Protein AF-A0A1S3WSA7-F1 (afdb_monomer)

Secondary structure (DSSP, 8-state):
---EEEEE-STTSTTT---B-TTSBBEE-------TT------EEPPTTS-TTEEEEEEEETTEEEEEEEEEEETTEEEE-TT---SEEEES-SBTTS--TT-EEEEEEEEEE-TT-BTTTTBT--EEEEEPPPSSPPPTT------EEPPHHHHHHHSTTT--TTEEEEE-

pLDDT: mean 70.54, std 16.95, range [32.0, 93.38]

Radius of gyration: 16.27 Å; Cα contacts (8 Å, |Δi|>4): 356; chains: 1; bounding box: 36×41×44 Å

Foldseek 3Di:
DFDKDKQFDDDPGPFAPPLADPQAARFDDPDDDPPVPPDDDRTDGDDQLPQQQKKKFWDDDPPDIDITIWGQQDPFKTKHFQVRPGQWIWGRDRGPVDDDPLIDIWGFPDKAADPPQDPVQRASRMIMTGTDDDPDDHPPSHDHDHWAFDDPVVVCVVPPPPDGSRITITDD

Nearest PDB structures (foldseek):
  4gaw-assembly1_A  TM=7.433E-01  e=1.716E-09  Homo sapiens
  4afu-assembly1_A  TM=7.326E-01  e=1.916E-09  Homo sapiens
  4afz-assembly2_B  TM=7.003E-01  e=3.718E-09  Homo sapiens
  5zfi-assembly1_A  TM=6.863E-01  e=1.225E-06  Mus musculus
  2qxg-assembly1_A  TM=6.651E-01  e=1.097E-06  Homo sapiens

Structure (mmCIF, N/CA/C/O backbone):
data_AF-A0A1S3WSA7-F1
#
_entry.id   AF-A0A1S3WSA7-F1
#
loop_
_atom_site.group_PDB
_atom_site.id
_atom_site.type_symbol
_atom_site.label_atom_id
_atom_site.label_alt_id
_atom_site.label_comp_id
_atom_site.label_asym_id
_atom_site.label_entity_id
_atom_site.label_seq_id
_atom_site.pdbx_PDB_ins_code
_atom_site.Cartn_x
_atom_site.Cartn_y
_atom_site.Cartn_z
_atom_site.occupancy
_atom_site.B_iso_or_equiv
_atom_site.auth_seq_id
_atom_site.auth_comp_id
_atom_site.auth_asym_id
_atom_site.auth_atom_id
_atom_site.pdbx_PDB_model_num
ATOM 1 N N . MET A 1 1 ? -16.923 0.790 -23.544 1.00 41.91 1 MET A N 1
ATOM 2 C CA . MET A 1 1 ? -15.516 0.971 -23.141 1.00 41.91 1 MET A CA 1
ATOM 3 C C . MET A 1 1 ? -15.492 2.167 -22.212 1.00 41.91 1 MET A C 1
ATOM 5 O O . MET A 1 1 ? -15.835 3.252 -22.671 1.00 41.91 1 MET A O 1
ATOM 9 N N . GLY A 1 2 ? -15.271 1.951 -20.912 1.00 43.38 2 GLY A N 1
ATOM 10 C CA . GLY A 1 2 ? -15.120 3.039 -19.950 1.00 43.38 2 GLY A CA 1
ATOM 11 C C . GLY A 1 2 ? -13.769 3.745 -20.110 1.00 43.38 2 GLY A C 1
ATOM 12 O O . GLY A 1 2 ? -12.977 3.384 -20.988 1.00 43.38 2 GLY A O 1
ATOM 13 N N . PRO A 1 3 ? -13.505 4.796 -19.318 1.00 50.75 3 PRO A N 1
ATOM 14 C CA . PRO A 1 3 ? -12.236 5.507 -19.371 1.00 50.75 3 PRO A CA 1
ATOM 15 C C . PRO A 1 3 ? -11.072 4.584 -18.970 1.00 50.75 3 PRO A C 1
ATOM 17 O O . PRO A 1 3 ? -11.147 3.848 -17.984 1.00 50.75 3 PRO A O 1
ATOM 20 N N . LEU A 1 4 ? -9.983 4.639 -19.742 1.00 47.62 4 LEU A N 1
ATOM 21 C CA . LEU A 1 4 ? -8.724 3.974 -19.405 1.00 47.62 4 LEU A CA 1
ATOM 22 C C . LEU A 1 4 ? -7.999 4.766 -18.320 1.00 47.62 4 LEU A C 1
ATOM 24 O O . LEU A 1 4 ? -7.806 5.973 -18.460 1.00 47.62 4 LEU A O 1
ATOM 28 N N . THR A 1 5 ? -7.540 4.077 -17.280 1.00 53.09 5 THR A N 1
ATOM 29 C CA . THR A 1 5 ? -6.777 4.672 -16.181 1.00 53.09 5 THR A CA 1
ATOM 30 C C . THR A 1 5 ? -5.373 4.084 -16.143 1.00 53.09 5 THR A C 1
ATOM 32 O O . THR A 1 5 ? -5.188 2.864 -16.118 1.00 53.09 5 THR A O 1
ATOM 35 N N . LYS A 1 6 ? -4.365 4.960 -16.106 1.00 53.84 6 LYS A N 1
ATOM 36 C CA . LYS A 1 6 ? -2.990 4.569 -15.793 1.00 53.84 6 LYS A CA 1
ATOM 37 C C . LYS A 1 6 ? -2.792 4.537 -14.288 1.00 53.84 6 LYS A C 1
ATOM 39 O O . LYS A 1 6 ? -2.920 5.563 -13.628 1.00 53.84 6 LYS A O 1
ATOM 44 N N . ILE A 1 7 ? -2.386 3.390 -13.770 1.00 61.06 7 ILE A N 1
ATOM 45 C CA . ILE A 1 7 ? -1.802 3.280 -12.439 1.00 61.06 7 ILE A CA 1
ATOM 46 C C . ILE A 1 7 ? -0.291 3.335 -12.637 1.00 61.06 7 ILE A C 1
ATOM 48 O O . ILE A 1 7 ? 0.292 2.444 -13.240 1.00 61.06 7 ILE A O 1
ATOM 52 N N . GLN A 1 8 ? 0.351 4.407 -12.192 1.00 56.81 8 GLN A N 1
ATOM 53 C CA . GLN A 1 8 ? 1.803 4.543 -12.272 1.00 56.81 8 GLN A CA 1
ATOM 54 C C . GLN A 1 8 ? 2.427 4.257 -10.900 1.00 56.81 8 GLN A C 1
ATOM 56 O O . GLN A 1 8 ? 1.830 4.604 -9.880 1.00 56.81 8 GLN A O 1
ATOM 61 N N . SER A 1 9 ? 3.611 3.645 -10.894 1.00 54.53 9 SER A N 1
ATOM 62 C CA . SER A 1 9 ? 4.557 3.643 -9.775 1.00 54.53 9 SER A CA 1
ATOM 63 C C . SER A 1 9 ? 5.725 4.605 -10.056 1.00 54.53 9 SER A C 1
ATOM 65 O O . SER A 1 9 ? 6.096 4.825 -11.213 1.00 54.53 9 SER A O 1
ATOM 67 N N . GLY A 1 10 ? 6.254 5.259 -9.015 1.00 46.31 10 GLY A N 1
ATOM 68 C CA . GLY A 1 10 ? 7.364 6.228 -9.079 1.00 46.31 10 GLY A CA 1
ATOM 69 C C . GLY A 1 10 ? 6.996 7.689 -8.741 1.00 46.31 10 GLY A C 1
ATOM 70 O O . GLY A 1 10 ? 5.811 7.973 -8.545 1.00 46.31 10 GLY A O 1
ATOM 71 N N . PRO A 1 11 ? 7.986 8.612 -8.691 1.00 43.12 11 PRO A N 1
ATOM 72 C CA . PRO A 1 11 ? 7.867 9.981 -8.170 1.00 43.12 11 PRO A CA 1
ATOM 73 C C . PRO A 1 11 ? 6.600 10.726 -8.605 1.00 43.12 11 PRO A C 1
ATOM 75 O O . PRO A 1 11 ? 6.475 11.100 -9.773 1.00 43.12 11 PRO A O 1
ATOM 78 N N . GLY A 1 12 ? 5.665 10.947 -7.675 1.00 41.91 12 GLY A N 1
ATOM 79 C CA . GLY A 1 12 ? 4.419 11.697 -7.910 1.00 41.91 12 GLY A CA 1
ATOM 80 C C . GLY A 1 12 ? 3.297 10.916 -8.613 1.00 41.91 12 GLY A C 1
ATOM 81 O O . GLY A 1 12 ? 2.385 11.519 -9.177 1.00 41.91 12 GLY A O 1
ATOM 82 N N . SER A 1 13 ? 3.360 9.585 -8.606 1.00 49.25 13 SER A N 1
ATOM 83 C CA . SER A 1 13 ? 2.357 8.686 -9.197 1.00 49.25 13 SER A CA 1
ATOM 84 C C . SER A 1 13 ? 1.261 8.261 -8.220 1.00 49.25 13 SER A C 1
ATOM 86 O O . SER A 1 13 ? 1.465 8.332 -7.021 1.00 49.25 13 SER A O 1
ATOM 88 N N . PHE A 1 14 ? 0.119 7.741 -8.690 1.00 53.31 14 PHE A N 1
ATOM 89 C CA . PHE A 1 14 ? -0.980 7.324 -7.799 1.00 53.31 14 PHE A CA 1
ATOM 90 C C . PHE A 1 14 ? -0.542 6.342 -6.690 1.00 53.31 14 PHE A C 1
ATOM 92 O O . PHE A 1 14 ? -1.007 6.453 -5.559 1.00 53.31 14 PHE A O 1
ATOM 99 N N . LEU A 1 15 ? 0.375 5.408 -6.981 1.00 52.44 15 LEU A N 1
ATOM 100 C CA . LEU A 1 15 ? 0.889 4.456 -5.984 1.00 52.44 15 LEU A CA 1
ATOM 101 C C . LEU A 1 15 ? 1.842 5.098 -4.963 1.00 52.44 15 LEU A C 1
ATOM 103 O O . LEU A 1 15 ? 1.959 4.610 -3.842 1.00 52.44 15 LEU A O 1
ATOM 107 N N . GLU A 1 16 ? 2.489 6.207 -5.314 1.00 46.25 16 GLU A N 1
ATOM 108 C CA . GLU A 1 16 ? 3.260 7.019 -4.367 1.00 46.25 16 GLU A CA 1
ATOM 109 C C . GLU A 1 16 ? 2.428 8.095 -3.665 1.00 46.25 16 GLU A C 1
ATOM 111 O O . GLU A 1 16 ? 2.746 8.527 -2.556 1.00 46.25 16 GLU A O 1
ATOM 116 N N . LEU A 1 17 ? 1.362 8.550 -4.315 1.00 48.88 17 LEU A N 1
ATOM 117 C CA . LEU A 1 17 ? 0.470 9.585 -3.842 1.00 48.88 17 LEU A CA 1
ATOM 118 C C . LEU A 1 17 ? -0.404 9.011 -2.722 1.00 48.88 17 LEU A C 1
ATOM 120 O O . LEU A 1 17 ? -1.611 8.846 -2.854 1.00 48.88 17 LEU A O 1
ATOM 124 N N . SER A 1 18 ? 0.177 8.884 -1.530 1.00 50.59 18 SER A N 1
ATOM 125 C CA . SER A 1 18 ? -0.550 9.234 -0.309 1.00 50.59 18 SER A CA 1
ATOM 126 C C . SER A 1 18 ? -0.693 10.755 -0.292 1.00 50.59 18 SER A C 1
ATOM 128 O O . SER A 1 18 ? -0.118 11.449 0.552 1.00 50.59 18 SER A O 1
ATOM 130 N N . ASN A 1 19 ? -1.405 11.291 -1.282 1.00 50.44 19 ASN A N 1
ATOM 131 C CA . ASN A 1 19 ? -1.661 12.708 -1.376 1.00 50.44 19 ASN A CA 1
ATOM 132 C C . ASN A 1 19 ? -2.599 13.006 -0.205 1.00 50.44 19 ASN A C 1
ATOM 134 O O . ASN A 1 19 ? -3.777 12.649 -0.195 1.00 50.44 19 ASN A O 1
ATOM 138 N N . ARG A 1 20 ? -1.990 13.486 0.878 1.00 55.91 20 ARG A N 1
ATOM 139 C CA . ARG A 1 20 ? -2.663 13.789 2.124 1.00 55.91 20 ARG A CA 1
ATOM 140 C C . ARG A 1 20 ? -2.459 15.244 2.431 1.00 55.91 20 ARG A C 1
ATOM 142 O O . ARG A 1 20 ? -1.375 15.790 2.220 1.00 55.91 20 ARG A O 1
ATOM 149 N N . THR A 1 21 ? -3.473 15.863 3.006 1.00 51.88 21 THR A N 1
ATOM 150 C CA . THR A 1 21 ? -3.265 17.180 3.596 1.00 51.88 21 THR A CA 1
ATOM 151 C C . THR A 1 21 ? -2.243 17.073 4.734 1.00 51.88 21 THR A C 1
ATOM 153 O O . THR A 1 21 ? -2.035 16.004 5.322 1.00 51.88 21 THR A O 1
ATOM 156 N N . SER A 1 22 ? -1.656 18.202 5.137 1.00 53.22 22 SER A N 1
ATOM 157 C CA . SER A 1 22 ? -0.849 18.285 6.364 1.00 53.22 22 SER A CA 1
ATOM 158 C C . SER A 1 22 ? -1.607 17.827 7.619 1.00 53.22 22 SER A C 1
ATOM 160 O O . SER A 1 22 ? -0.983 17.663 8.666 1.00 53.22 22 SER A O 1
ATOM 162 N N . GLN A 1 23 ? -2.923 17.600 7.520 1.00 51.69 23 GLN A N 1
ATOM 163 C CA . GLN A 1 23 ? -3.829 17.126 8.562 1.00 51.69 23 GLN A CA 1
ATOM 164 C C . GLN A 1 23 ? -4.193 15.628 8.449 1.00 51.69 23 GLN A C 1
ATOM 166 O O . GLN A 1 23 ? -4.889 15.119 9.327 1.00 51.69 23 GLN A O 1
ATOM 171 N N . GLY A 1 24 ? -3.694 14.904 7.437 1.00 54.50 24 GLY A N 1
ATOM 172 C CA . GLY A 1 24 ? -3.798 13.439 7.345 1.00 54.50 24 GLY A CA 1
ATOM 173 C C . GLY A 1 24 ? -5.016 12.879 6.604 1.00 54.50 24 GLY A C 1
ATOM 174 O O . GLY A 1 24 ? -5.280 11.687 6.729 1.00 54.50 24 GLY A O 1
ATOM 175 N N . TYR A 1 25 ? -5.752 13.709 5.862 1.00 60.50 25 TYR A N 1
ATOM 176 C CA . TYR A 1 25 ? -6.891 13.277 5.040 1.00 60.50 25 TYR A CA 1
ATOM 177 C C . TYR A 1 25 ? -6.454 12.883 3.635 1.00 60.50 25 TYR A C 1
ATOM 179 O O . TYR A 1 25 ? -5.567 13.547 3.104 1.00 60.50 25 TYR A O 1
ATOM 187 N N . TRP A 1 26 ? -7.111 11.897 3.018 1.00 63.56 26 TRP A N 1
ATOM 188 C CA . TRP A 1 26 ? -6.973 11.640 1.579 1.00 63.56 26 TRP A CA 1
ATOM 189 C C . TRP A 1 26 ? -7.399 12.859 0.764 1.00 63.56 26 TRP A C 1
ATOM 191 O O . TRP A 1 26 ? -8.342 13.556 1.144 1.00 63.56 26 TRP A O 1
ATOM 201 N N . VAL A 1 27 ? -6.725 13.112 -0.356 1.00 55.16 27 VAL A N 1
ATOM 202 C CA . VAL A 1 27 ? -7.124 14.159 -1.300 1.00 55.16 27 VAL A CA 1
ATOM 203 C C . VAL A 1 27 ? -7.480 13.554 -2.648 1.00 55.16 27 VAL A C 1
ATOM 205 O O . VAL A 1 27 ? -6.785 12.667 -3.146 1.00 55.16 27 VAL A O 1
ATOM 208 N N . ASP A 1 28 ? -8.538 14.079 -3.252 1.00 56.22 28 ASP A N 1
ATOM 209 C CA . ASP A 1 28 ? -8.884 13.774 -4.629 1.00 56.22 28 ASP A CA 1
ATOM 210 C C . ASP A 1 28 ? -7.921 14.548 -5.532 1.00 56.22 28 ASP A C 1
ATOM 212 O O . ASP A 1 28 ? -7.899 15.789 -5.567 1.00 56.22 28 ASP A O 1
ATOM 216 N N . ALA A 1 29 ? -7.079 13.810 -6.259 1.00 48.94 29 ALA A N 1
ATOM 217 C CA . ALA A 1 29 ? -6.337 14.387 -7.366 1.00 48.94 29 ALA A CA 1
ATOM 218 C C . ALA A 1 29 ? -7.358 14.887 -8.397 1.00 48.94 29 ALA A C 1
ATOM 220 O O . ALA A 1 29 ? -8.282 14.159 -8.761 1.00 48.94 29 ALA A O 1
ATOM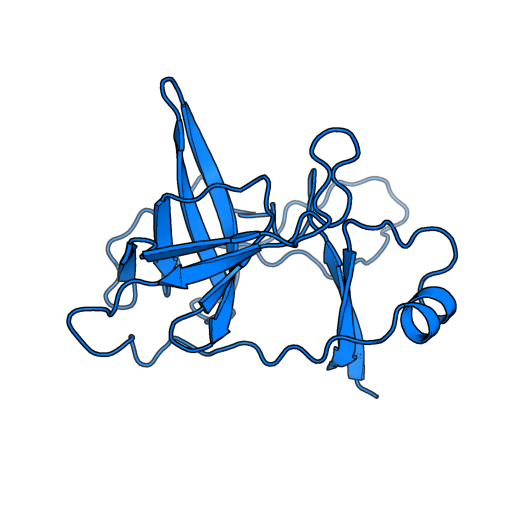 221 N N . HIS A 1 30 ? -7.215 16.123 -8.882 1.00 45.09 30 HIS A N 1
ATOM 222 C CA . HIS A 1 30 ? -7.968 16.510 -10.071 1.00 45.09 30 HIS A CA 1
ATOM 223 C C . HIS A 1 30 ? -7.559 15.556 -11.199 1.00 45.09 30 HIS A C 1
ATOM 225 O O . HIS A 1 30 ? -6.373 15.449 -11.513 1.00 45.09 30 HIS A O 1
ATOM 231 N N . THR A 1 31 ? -8.531 14.852 -11.791 1.00 38.47 31 THR A N 1
ATOM 232 C CA . THR A 1 31 ? -8.366 14.204 -13.100 1.00 38.47 31 THR A CA 1
ATOM 233 C C . THR A 1 31 ? -7.660 15.189 -14.017 1.00 38.47 31 THR A C 1
ATOM 235 O O . THR A 1 31 ? -8.126 16.323 -14.095 1.00 38.47 31 THR A O 1
ATOM 238 N N . GLU A 1 32 ? -6.554 14.779 -14.645 1.00 38.00 32 GLU A N 1
ATOM 239 C CA . GLU A 1 32 ? -5.670 15.589 -15.493 1.00 38.00 32 GLU A CA 1
ATOM 240 C C . GLU A 1 32 ? -6.428 16.550 -16.435 1.00 38.00 32 GLU A C 1
ATOM 242 O O . GLU A 1 32 ? -6.614 16.287 -17.621 1.00 38.00 32 GLU A O 1
ATOM 247 N N . GLN A 1 33 ? -6.840 17.715 -15.940 1.00 32.00 33 GLN A N 1
ATOM 248 C CA . GLN A 1 33 ? -7.147 18.860 -16.774 1.00 32.00 33 GLN A CA 1
ATOM 249 C C . GLN A 1 33 ? -5.879 19.693 -16.799 1.00 32.00 33 GLN A C 1
ATOM 251 O O . GLN A 1 33 ? -5.533 20.366 -15.830 1.00 32.00 33 GLN A O 1
ATOM 256 N N . LYS A 1 34 ? -5.163 19.622 -17.927 1.00 34.03 34 LYS A N 1
ATOM 257 C CA . LYS A 1 34 ? -4.174 20.636 -18.298 1.00 34.03 34 LYS A CA 1
ATOM 258 C C . LYS A 1 34 ? -4.863 22.004 -18.258 1.00 34.03 34 LYS A C 1
ATOM 260 O O . LYS A 1 34 ? -5.492 22.403 -19.235 1.00 34.03 34 LYS A O 1
ATOM 265 N N . LEU A 1 35 ? -4.729 22.732 -17.153 1.00 38.06 35 LEU A N 1
ATOM 266 C CA . LEU A 1 35 ? -4.933 24.172 -17.160 1.00 38.06 35 LEU A CA 1
ATOM 267 C C . LEU A 1 35 ? -3.664 24.803 -17.733 1.00 38.06 35 LEU A C 1
ATOM 269 O O . LEU A 1 35 ? -2.553 24.585 -17.252 1.00 38.06 35 LEU A O 1
ATOM 273 N N . TYR A 1 36 ? -3.843 25.546 -18.819 1.00 35.91 36 TYR A N 1
ATOM 274 C CA . TYR A 1 36 ? -2.805 26.169 -19.644 1.00 35.91 36 TYR A CA 1
ATOM 275 C C . TYR A 1 36 ? -1.982 27.272 -18.936 1.00 35.91 36 TYR A C 1
ATOM 277 O O . TYR A 1 36 ? -1.304 28.043 -19.609 1.00 35.91 36 TYR A O 1
ATOM 285 N N . SER A 1 37 ? -2.011 27.374 -17.604 1.00 34.03 37 SER A N 1
ATOM 286 C CA . SER A 1 37 ? -1.481 28.527 -16.857 1.00 34.03 37 SER A CA 1
ATOM 287 C C . SER A 1 37 ? -0.352 28.226 -15.866 1.00 34.03 37 SER A C 1
ATOM 289 O O . SER A 1 37 ? 0.142 29.156 -15.240 1.00 34.03 37 SER A O 1
ATOM 291 N N . GLY A 1 38 ? 0.115 26.980 -15.728 1.00 35.28 38 GLY A N 1
ATOM 292 C CA . GLY A 1 38 ? 1.259 26.684 -14.848 1.00 35.28 38 GLY A CA 1
ATOM 293 C C . GLY A 1 38 ? 0.982 26.862 -13.348 1.00 35.28 38 GLY A C 1
ATOM 294 O O . GLY A 1 38 ? 1.922 26.955 -12.564 1.00 35.28 38 GLY A O 1
ATOM 295 N N . GLU A 1 39 ? -0.286 26.883 -12.934 1.00 34.28 39 GLU A N 1
ATOM 296 C CA . GLU A 1 39 ? -0.659 26.804 -11.521 1.00 34.28 39 GLU A CA 1
ATOM 297 C C . GLU A 1 39 ? -0.679 25.347 -11.050 1.00 34.28 39 GLU A C 1
ATOM 299 O O . GLU A 1 39 ? -1.409 24.502 -11.573 1.00 34.28 39 GLU A O 1
ATOM 304 N N . THR A 1 40 ? 0.129 25.053 -10.033 1.00 43.16 40 THR A N 1
ATOM 305 C CA . THR A 1 40 ? 0.103 23.778 -9.314 1.00 43.16 40 THR A CA 1
ATOM 306 C C . THR A 1 40 ? -1.172 23.708 -8.475 1.00 43.16 40 THR A C 1
ATOM 308 O O . THR A 1 40 ? -1.287 24.376 -7.448 1.00 43.16 40 THR A O 1
ATOM 311 N N . ILE A 1 41 ? -2.136 22.896 -8.906 1.00 42.69 41 ILE A N 1
ATOM 312 C CA . ILE A 1 41 ? -3.384 22.676 -8.171 1.00 42.69 41 ILE A CA 1
ATOM 313 C C . ILE A 1 41 ? -3.094 21.719 -7.010 1.00 42.69 41 ILE A C 1
ATOM 315 O O . ILE A 1 41 ? -2.855 20.528 -7.209 1.00 42.69 41 ILE A O 1
ATOM 319 N N . TRP A 1 42 ? -3.108 22.239 -5.785 1.00 46.78 42 TRP A N 1
ATOM 320 C CA . TRP A 1 42 ? -3.145 21.416 -4.579 1.00 46.78 42 TRP A CA 1
ATOM 321 C C . TRP A 1 42 ? -4.532 20.763 -4.487 1.00 46.78 42 TRP A C 1
ATOM 323 O O . TRP A 1 42 ? -5.545 21.454 -4.577 1.00 46.78 42 TRP A O 1
ATOM 333 N N . GLY A 1 43 ? -4.583 19.432 -4.376 1.00 54.56 43 GLY A N 1
ATOM 334 C CA . GLY A 1 43 ? -5.836 18.667 -4.316 1.00 54.56 43 GLY A CA 1
ATOM 335 C C . GLY A 1 43 ? -6.755 19.091 -3.162 1.00 54.56 43 GLY A C 1
ATOM 336 O O . GLY A 1 43 ? -6.329 19.762 -2.222 1.00 54.56 43 GLY A O 1
ATOM 337 N N . HIS A 1 44 ? -8.022 18.680 -3.220 1.00 67.50 44 HIS A N 1
ATOM 338 C CA . HIS A 1 44 ? -8.997 18.920 -2.150 1.00 67.50 44 HIS A CA 1
ATOM 339 C C . HIS A 1 44 ? -9.231 17.640 -1.355 1.00 67.50 44 HIS A C 1
ATOM 341 O O . HIS A 1 44 ? -9.072 16.547 -1.892 1.00 67.50 44 HIS A O 1
ATOM 347 N N . GLU A 1 45 ? -9.594 17.769 -0.078 1.00 73.25 45 GLU A N 1
ATOM 348 C CA . GLU A 1 45 ? -9.963 16.617 0.748 1.00 73.25 45 GLU A CA 1
ATOM 349 C C . GLU A 1 45 ? -11.028 15.772 0.038 1.00 73.25 45 GLU A C 1
ATOM 351 O O . GLU A 1 45 ? -12.065 16.288 -0.385 1.00 73.25 45 GLU A O 1
ATOM 356 N N . ALA A 1 46 ? -10.751 14.474 -0.077 1.00 75.25 46 ALA A N 1
ATOM 357 C CA . ALA A 1 46 ? -11.668 13.516 -0.659 1.00 75.25 46 ALA A CA 1
ATOM 358 C C . ALA A 1 46 ? -12.937 13.432 0.186 1.00 75.25 46 ALA A C 1
ATOM 360 O O . ALA A 1 46 ? -12.905 13.536 1.415 1.00 75.25 46 ALA A O 1
ATOM 361 N N . ARG A 1 47 ? -14.085 13.167 -0.439 1.00 78.75 47 ARG A N 1
ATOM 362 C CA . ARG A 1 47 ? -15.301 12.906 0.342 1.00 78.75 47 ARG A CA 1
ATOM 363 C C . ARG A 1 47 ? -15.072 11.699 1.258 1.00 78.75 47 ARG A C 1
ATOM 365 O O . ARG A 1 47 ? -14.561 10.673 0.810 1.00 78.75 47 ARG A O 1
ATOM 372 N N . SER A 1 48 ? -15.512 11.793 2.512 1.00 80.06 48 SER A N 1
ATOM 373 C CA . SER A 1 48 ? -15.339 10.720 3.496 1.00 80.06 48 SER A CA 1
ATOM 374 C C . SER A 1 48 ? -15.764 9.347 2.966 1.00 80.06 48 SER A C 1
ATOM 376 O O . SER A 1 48 ? -16.898 9.168 2.513 1.00 80.06 48 SER A O 1
ATOM 378 N N . HIS A 1 49 ? -14.818 8.403 3.003 1.00 77.94 49 HIS A N 1
ATOM 379 C CA . HIS A 1 49 ? -14.953 7.017 2.535 1.00 77.94 49 HIS A CA 1
ATOM 380 C C . HIS A 1 49 ? -15.390 6.851 1.064 1.00 77.94 49 HIS A C 1
ATOM 382 O O . HIS A 1 49 ? -15.932 5.811 0.699 1.00 77.94 49 HIS A O 1
ATOM 388 N N . SER A 1 50 ? -15.155 7.851 0.208 1.00 80.06 50 SER A N 1
ATOM 389 C CA . SER A 1 50 ? -15.409 7.759 -1.242 1.00 80.06 50 SER A CA 1
ATOM 390 C C . SER A 1 50 ? -14.443 6.829 -1.979 1.00 80.06 50 SER A C 1
ATOM 392 O O . SER A 1 50 ? -14.792 6.309 -3.034 1.00 80.06 50 SER A O 1
ATOM 394 N N . HIS A 1 51 ? -13.270 6.576 -1.394 1.00 79.62 51 HIS A N 1
ATOM 395 C CA . HIS A 1 51 ? -12.215 5.726 -1.942 1.00 79.62 51 HIS A CA 1
ATOM 396 C C . HIS A 1 51 ? -11.943 4.525 -1.017 1.00 79.62 51 HIS A C 1
ATOM 398 O O . HIS A 1 51 ? -10.890 4.439 -0.382 1.00 79.62 51 HIS A O 1
ATOM 404 N N . PRO A 1 52 ? -12.904 3.596 -0.889 1.00 82.69 52 PRO A N 1
ATOM 405 C CA . PRO A 1 52 ? -12.870 2.509 0.096 1.00 82.69 52 PRO A CA 1
ATOM 406 C C . PRO A 1 52 ? -11.777 1.453 -0.145 1.00 82.69 52 PRO A C 1
ATOM 408 O O . PRO A 1 52 ? -11.517 0.634 0.735 1.00 82.69 52 PRO A O 1
ATOM 411 N N . TYR A 1 53 ? -11.152 1.467 -1.323 1.00 84.31 53 TYR A N 1
ATOM 412 C CA . TYR A 1 53 ? -10.051 0.586 -1.718 1.00 84.31 53 TYR A CA 1
ATOM 413 C C . TYR A 1 53 ? -8.665 1.158 -1.396 1.00 84.31 53 TYR A C 1
ATOM 415 O O . TYR A 1 53 ? -7.674 0.457 -1.584 1.00 84.31 53 TYR A O 1
ATOM 423 N N . MET A 1 54 ? -8.556 2.419 -0.962 1.00 84.31 54 MET A N 1
ATOM 424 C CA . MET A 1 54 ? -7.251 3.036 -0.711 1.00 84.31 54 MET A CA 1
ATOM 425 C C . MET A 1 54 ? -6.557 2.391 0.482 1.00 84.31 54 MET A C 1
ATOM 427 O O . MET A 1 54 ? -7.136 2.237 1.560 1.00 84.31 54 MET A O 1
ATOM 431 N N . ALA A 1 55 ? -5.293 2.045 0.271 1.00 87.62 55 ALA A N 1
ATOM 432 C CA . ALA A 1 55 ? -4.416 1.491 1.279 1.00 87.62 55 ALA A CA 1
ATOM 433 C C . ALA A 1 55 ? -3.301 2.483 1.600 1.00 87.62 55 ALA A C 1
ATOM 435 O O . ALA A 1 55 ? -2.657 3.033 0.706 1.00 87.62 55 ALA A O 1
ATOM 436 N N . TYR A 1 56 ? -3.067 2.692 2.890 1.00 87.62 56 TYR A N 1
ATOM 437 C CA . TYR A 1 56 ? -1.919 3.431 3.389 1.00 87.62 56 TYR A CA 1
ATOM 438 C C . TYR A 1 56 ? -0.867 2.436 3.859 1.00 87.62 56 TYR A C 1
ATOM 440 O O . TYR A 1 56 ? -1.153 1.580 4.694 1.00 87.62 56 TYR A O 1
ATOM 448 N N . LEU A 1 57 ? 0.341 2.526 3.317 1.00 88.38 57 LEU A N 1
ATOM 449 C CA . LEU A 1 57 ? 1.442 1.648 3.686 1.00 88.38 57 LEU A CA 1
ATOM 450 C C . LEU A 1 57 ? 2.365 2.404 4.624 1.00 88.38 57 LEU A C 1
ATOM 452 O O . LEU A 1 57 ? 2.916 3.438 4.252 1.00 88.38 57 LEU A O 1
ATOM 456 N N . GLU A 1 58 ? 2.546 1.870 5.824 1.00 87.19 58 GLU A N 1
ATOM 457 C CA . GLU A 1 58 ? 3.558 2.345 6.754 1.00 87.19 58 GLU A CA 1
ATOM 458 C C . GLU A 1 58 ? 4.843 1.543 6.540 1.00 87.19 58 GLU A C 1
ATOM 460 O O . GLU A 1 58 ? 4.860 0.307 6.617 1.00 87.19 58 GLU A O 1
ATOM 465 N N . ILE A 1 59 ? 5.920 2.264 6.234 1.00 84.81 59 ILE A N 1
ATOM 466 C CA . ILE A 1 59 ? 7.241 1.703 5.988 1.00 84.81 59 ILE A CA 1
ATOM 467 C C . ILE A 1 59 ? 8.166 2.220 7.081 1.00 84.81 59 ILE A C 1
ATOM 469 O O . ILE A 1 59 ? 8.275 3.425 7.308 1.00 84.81 59 ILE A O 1
ATOM 473 N N . SER A 1 60 ? 8.821 1.294 7.772 1.00 79.50 60 SER A N 1
ATOM 474 C CA . SER A 1 60 ? 9.870 1.608 8.739 1.00 79.50 60 SER A CA 1
ATOM 475 C C . SER A 1 60 ? 11.182 1.041 8.219 1.00 79.50 60 SER A C 1
ATOM 477 O O . SER A 1 60 ? 11.325 -0.175 8.107 1.00 79.50 60 SER A O 1
ATOM 479 N N . ASP A 1 61 ? 12.112 1.929 7.892 1.00 74.38 61 ASP A N 1
ATOM 480 C CA . ASP A 1 61 ? 13.512 1.604 7.632 1.00 74.38 61 ASP A CA 1
ATOM 481 C C . ASP A 1 61 ? 14.370 2.080 8.816 1.00 74.38 61 ASP A C 1
ATOM 483 O O . ASP A 1 61 ? 13.904 2.881 9.629 1.00 74.38 61 ASP A O 1
ATOM 487 N N . GLN A 1 62 ? 15.603 1.582 8.930 1.00 68.56 62 GLN A N 1
ATOM 488 C CA . GLN A 1 62 ? 16.454 1.677 10.127 1.00 68.56 62 GLN A CA 1
ATOM 489 C C . GLN A 1 62 ? 16.559 3.093 10.725 1.00 68.56 62 GLN A C 1
ATOM 491 O O . GLN A 1 62 ? 16.613 3.211 11.946 1.00 68.56 62 GLN A O 1
ATOM 496 N N . ASP A 1 63 ? 16.489 4.140 9.894 1.00 69.19 63 ASP A N 1
ATOM 497 C CA . ASP A 1 63 ? 16.569 5.545 10.318 1.00 69.19 63 ASP A CA 1
ATOM 498 C C . ASP A 1 63 ? 15.408 6.430 9.820 1.00 69.19 63 ASP A C 1
ATOM 500 O O . ASP A 1 63 ? 15.428 7.650 10.009 1.00 69.19 63 ASP A O 1
ATOM 504 N N . SER A 1 64 ? 14.384 5.868 9.161 1.00 72.62 64 SER A N 1
ATOM 505 C CA . SER A 1 64 ? 13.277 6.682 8.642 1.00 72.62 64 SER A CA 1
ATOM 506 C C . SER A 1 64 ? 11.941 5.952 8.581 1.00 72.62 64 SER A C 1
ATOM 508 O O . SER A 1 64 ? 11.841 4.795 8.175 1.00 72.62 64 SER A O 1
ATOM 510 N N . GLN A 1 65 ? 10.884 6.682 8.932 1.00 75.31 65 GLN A N 1
ATOM 511 C CA . GLN A 1 65 ? 9.520 6.293 8.609 1.00 75.31 65 GLN A CA 1
ATOM 512 C C . GLN A 1 65 ? 9.066 7.050 7.372 1.00 75.31 65 GLN A C 1
ATOM 514 O O . GLN A 1 65 ? 9.079 8.283 7.332 1.00 75.31 65 GLN A O 1
ATOM 519 N N . HIS A 1 66 ? 8.637 6.301 6.370 1.00 78.69 66 HIS A N 1
ATOM 520 C CA . HIS A 1 66 ? 8.012 6.845 5.179 1.00 78.69 66 HIS A CA 1
ATOM 521 C C . HIS A 1 66 ? 6.751 6.051 4.861 1.00 78.69 66 HIS A C 1
ATOM 523 O O . HIS A 1 66 ? 6.396 5.086 5.539 1.00 78.69 66 HIS A O 1
ATOM 529 N N . PHE A 1 67 ? 6.004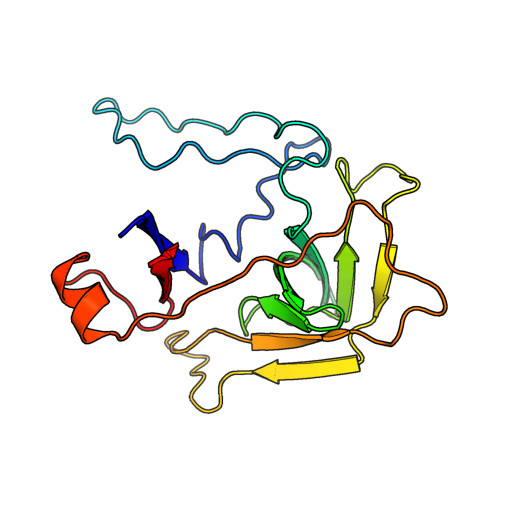 6.529 3.878 1.00 80.69 67 PHE A N 1
ATOM 530 C CA . PHE A 1 67 ? 4.696 5.989 3.577 1.00 80.69 67 PHE A CA 1
ATOM 531 C C . PHE A 1 67 ? 4.470 5.949 2.077 1.00 80.69 67 PHE A C 1
ATOM 533 O O . PHE A 1 67 ? 4.966 6.801 1.344 1.00 80.69 67 PHE A O 1
ATOM 540 N N . CYS A 1 68 ? 3.687 4.967 1.657 1.00 84.56 68 CYS A N 1
ATOM 541 C CA . CYS A 1 68 ? 3.260 4.794 0.277 1.00 84.56 68 CYS A CA 1
ATOM 542 C C . CYS A 1 68 ? 1.745 4.612 0.198 1.00 84.56 68 CYS A C 1
ATOM 544 O O . CYS A 1 68 ? 1.068 4.382 1.206 1.00 84.56 68 CYS A O 1
ATOM 546 N N . GLY A 1 69 ? 1.217 4.703 -1.019 1.00 83.38 69 GLY A N 1
ATOM 547 C CA . GLY A 1 69 ? -0.144 4.310 -1.341 1.00 83.38 69 GLY A CA 1
ATOM 548 C C . GLY A 1 69 ? -0.238 2.858 -1.811 1.00 83.38 69 GLY A C 1
ATOM 549 O O . GLY A 1 69 ? 0.748 2.175 -2.111 1.00 83.38 69 GLY A O 1
ATOM 550 N N . GLY A 1 70 ? -1.471 2.384 -1.904 1.00 84.94 70 GLY A N 1
ATOM 551 C CA . GLY A 1 70 ? -1.808 1.123 -2.539 1.00 84.94 70 GLY A CA 1
ATOM 552 C C . GLY A 1 70 ? -3.310 0.975 -2.727 1.00 84.94 70 GLY A C 1
ATOM 553 O O . GLY A 1 70 ? -4.095 1.833 -2.319 1.00 84.94 70 GLY A O 1
ATOM 554 N N . PHE A 1 71 ? -3.704 -0.144 -3.324 1.00 86.38 71 PHE A N 1
ATOM 555 C CA . PHE A 1 71 ? -5.100 -0.476 -3.590 1.00 86.38 71 PHE A CA 1
ATOM 556 C C . PHE A 1 71 ? -5.449 -1.865 -3.086 1.00 86.38 71 PHE A C 1
ATOM 558 O O . PHE A 1 71 ? -4.769 -2.830 -3.423 1.00 86.38 71 PHE A O 1
ATOM 565 N N . LEU A 1 72 ? -6.555 -1.990 -2.363 1.00 87.44 72 LEU A N 1
ATOM 566 C CA . LEU A 1 72 ? -7.163 -3.274 -2.049 1.00 87.44 72 LEU A CA 1
ATOM 567 C C . LEU A 1 72 ? -7.800 -3.860 -3.318 1.00 87.44 72 LEU A C 1
ATOM 569 O O . LEU A 1 72 ? -8.859 -3.414 -3.756 1.00 87.44 72 LEU A O 1
ATOM 573 N N . VAL A 1 73 ? -7.141 -4.851 -3.915 1.00 86.62 73 VAL A N 1
ATOM 574 C CA . VAL A 1 73 ? -7.583 -5.514 -5.161 1.00 86.62 73 VAL A CA 1
ATOM 575 C C . VAL A 1 73 ? -8.283 -6.846 -4.897 1.00 86.62 73 VAL A C 1
ATOM 577 O O . VAL A 1 73 ? -8.998 -7.361 -5.750 1.00 86.62 73 VAL A O 1
ATOM 580 N N . ARG A 1 74 ? -8.078 -7.406 -3.703 1.00 84.81 74 ARG A N 1
ATOM 581 C CA . ARG A 1 74 ? -8.784 -8.564 -3.147 1.00 84.81 74 ARG A CA 1
ATOM 582 C C . ARG A 1 74 ? -8.818 -8.415 -1.629 1.00 84.81 74 ARG A C 1
ATOM 584 O O . ARG A 1 74 ? -7.966 -7.718 -1.092 1.00 84.81 74 ARG A O 1
ATOM 591 N N . GLU A 1 75 ? -9.755 -9.079 -0.952 1.00 83.44 75 GLU A N 1
ATOM 592 C CA . GLU A 1 75 ? -9.869 -9.130 0.520 1.00 83.44 75 GLU A CA 1
ATOM 593 C C . GLU A 1 75 ? -8.512 -9.152 1.237 1.00 83.44 75 GLU A C 1
ATOM 595 O O . GLU A 1 75 ? -8.266 -8.319 2.101 1.00 83.44 75 GLU A O 1
ATOM 600 N N . ASP A 1 76 ? -7.603 -10.032 0.817 1.00 88.12 76 ASP A N 1
ATOM 601 C CA . ASP A 1 76 ? -6.295 -10.229 1.434 1.00 88.12 76 ASP A CA 1
ATOM 602 C C . ASP A 1 76 ? -5.112 -9.739 0.581 1.00 88.12 76 ASP A C 1
ATOM 604 O O . ASP A 1 76 ? -3.970 -10.068 0.904 1.00 88.12 76 ASP A O 1
ATOM 608 N N . PHE A 1 77 ? -5.340 -8.970 -0.495 1.00 90.38 77 PHE A N 1
ATOM 609 C CA . PHE A 1 77 ? -4.255 -8.451 -1.341 1.00 90.38 77 PHE A CA 1
ATOM 610 C C . PHE A 1 77 ? -4.342 -6.959 -1.616 1.00 90.38 77 PHE A C 1
ATOM 612 O O . PHE A 1 77 ? -5.339 -6.446 -2.130 1.00 90.38 77 PHE A O 1
ATOM 619 N N . VAL A 1 78 ? -3.208 -6.303 -1.385 1.00 90.31 78 VAL A N 1
ATOM 620 C CA . VAL A 1 78 ? -2.974 -4.911 -1.747 1.00 90.31 78 VAL A CA 1
ATOM 621 C C . VAL A 1 78 ? -1.956 -4.821 -2.872 1.00 90.31 78 VAL A C 1
ATOM 623 O O . VAL A 1 78 ? -0.886 -5.421 -2.812 1.00 90.31 78 VAL A O 1
ATOM 626 N N . LEU A 1 79 ? -2.296 -4.055 -3.898 1.00 88.00 79 LEU A N 1
ATOM 627 C CA . LEU A 1 79 ? -1.413 -3.682 -4.989 1.00 88.00 79 LEU A CA 1
ATOM 628 C C . LEU A 1 79 ? -0.653 -2.405 -4.622 1.00 88.00 79 LEU A C 1
ATOM 630 O O . LEU A 1 79 ? -1.266 -1.411 -4.231 1.00 88.00 79 LEU A O 1
ATOM 634 N N . THR A 1 80 ? 0.667 -2.423 -4.765 1.00 87.25 80 THR A N 1
ATOM 635 C CA . THR A 1 80 ? 1.545 -1.270 -4.521 1.00 87.25 80 THR A CA 1
ATOM 636 C C . THR A 1 80 ? 2.765 -1.302 -5.453 1.00 87.25 80 THR A C 1
ATOM 638 O O . THR A 1 80 ? 2.868 -2.170 -6.323 1.00 87.25 80 THR A O 1
ATOM 641 N N . ALA A 1 81 ? 3.684 -0.353 -5.296 1.00 85.81 81 ALA A N 1
ATOM 642 C CA . ALA A 1 81 ? 4.980 -0.361 -5.961 1.00 85.81 81 ALA A CA 1
ATOM 643 C C . ALA A 1 81 ? 5.974 -1.283 -5.230 1.00 85.81 81 ALA A C 1
ATOM 645 O O . ALA A 1 81 ? 5.903 -1.449 -4.017 1.00 85.81 81 ALA A O 1
ATOM 646 N N . THR A 1 82 ? 6.928 -1.877 -5.946 1.00 86.81 82 THR A N 1
ATOM 647 C CA . THR A 1 82 ? 7.944 -2.756 -5.336 1.00 86.81 82 THR A CA 1
ATOM 648 C C . THR A 1 82 ? 8.916 -1.980 -4.453 1.00 86.81 82 THR A C 1
ATOM 650 O O . THR A 1 82 ? 9.324 -2.484 -3.408 1.00 86.81 82 THR A O 1
ATOM 653 N N . HIS A 1 83 ? 9.260 -0.745 -4.823 1.00 83.75 83 HIS A N 1
ATOM 654 C CA . HIS A 1 83 ? 10.094 0.110 -3.973 1.00 83.75 83 HIS A CA 1
ATOM 655 C C . HIS A 1 83 ? 9.400 0.492 -2.650 1.00 83.75 83 HIS A C 1
ATOM 657 O O . HIS A 1 83 ? 10.075 0.828 -1.680 1.00 83.75 83 HIS A O 1
ATOM 663 N N . CYS A 1 84 ? 8.067 0.397 -2.585 1.00 82.75 84 CYS A N 1
ATOM 664 C CA . CYS A 1 84 ? 7.276 0.580 -1.373 1.00 82.75 84 CYS A CA 1
ATOM 665 C C . CYS A 1 84 ? 7.272 -0.709 -0.540 1.00 82.75 84 CYS A C 1
ATOM 667 O O . CYS A 1 84 ? 6.283 -1.445 -0.497 1.00 82.75 84 CYS A O 1
ATOM 669 N N . ASN A 1 85 ? 8.387 -1.002 0.130 1.00 78.19 85 ASN A N 1
ATOM 670 C CA . ASN A 1 85 ? 8.518 -2.190 0.975 1.00 78.19 85 ASN A CA 1
ATOM 671 C C . ASN A 1 85 ? 7.793 -2.020 2.328 1.00 78.19 85 ASN A C 1
ATOM 673 O O . ASN A 1 85 ? 8.415 -1.853 3.375 1.00 78.19 85 ASN A O 1
ATOM 677 N N . GLY A 1 86 ? 6.457 -2.008 2.288 1.00 75.81 86 GLY A N 1
ATOM 678 C CA . GLY A 1 86 ? 5.581 -1.845 3.452 1.00 75.81 86 GLY A CA 1
ATOM 679 C C . GLY A 1 86 ? 5.579 -3.044 4.394 1.00 75.81 86 GLY A C 1
ATOM 680 O O . GLY A 1 86 ? 5.497 -4.190 3.957 1.00 75.81 86 GLY A O 1
ATOM 681 N N . ILE A 1 87 ? 5.593 -2.763 5.699 1.00 83.12 87 ILE A N 1
ATOM 682 C CA . ILE A 1 87 ? 5.458 -3.777 6.761 1.00 83.12 87 ILE A CA 1
ATOM 683 C C . ILE A 1 87 ? 4.024 -3.858 7.296 1.00 83.12 87 ILE A C 1
ATOM 685 O O . ILE A 1 87 ? 3.553 -4.930 7.688 1.00 83.12 87 ILE A O 1
ATOM 689 N N . THR A 1 88 ? 3.312 -2.732 7.253 1.00 90.19 88 THR A N 1
ATOM 690 C CA . THR A 1 88 ? 1.967 -2.581 7.800 1.00 90.19 88 THR A CA 1
ATOM 691 C C . THR A 1 88 ? 1.094 -1.836 6.806 1.00 90.19 88 THR A C 1
ATOM 693 O O . THR A 1 88 ? 1.498 -0.821 6.237 1.00 90.19 88 THR A O 1
ATOM 696 N N . VAL A 1 89 ? -0.124 -2.332 6.618 1.00 91.12 89 VAL A N 1
ATOM 697 C CA . VAL A 1 89 ? -1.137 -1.707 5.775 1.00 91.12 89 VAL A CA 1
ATOM 698 C C . VAL A 1 89 ? -2.274 -1.197 6.648 1.00 91.12 89 VAL A C 1
ATOM 700 O O . VAL A 1 89 ? -2.795 -1.923 7.492 1.00 91.12 89 VAL A O 1
ATOM 703 N N . ILE A 1 90 ? -2.687 0.045 6.416 1.00 89.94 90 ILE A N 1
ATOM 704 C CA . ILE A 1 90 ? -3.859 0.650 7.033 1.00 89.94 90 ILE A CA 1
ATOM 705 C C . ILE A 1 90 ? -4.948 0.810 5.971 1.00 89.94 90 ILE A C 1
ATOM 707 O O . ILE A 1 90 ? -4.732 1.425 4.925 1.00 89.94 90 ILE A O 1
ATOM 711 N N . LEU A 1 91 ? -6.127 0.258 6.251 1.00 90.00 91 LEU A N 1
ATOM 712 C CA . LEU A 1 91 ? -7.304 0.308 5.384 1.00 90.00 91 LEU A CA 1
ATOM 713 C C . LEU A 1 91 ? -8.457 1.037 6.077 1.00 90.00 91 LEU A C 1
ATOM 715 O O . LEU A 1 91 ? -8.573 1.009 7.302 1.00 90.00 91 LEU A O 1
ATOM 719 N N . GLY A 1 92 ? -9.340 1.653 5.288 1.00 86.69 92 GLY A N 1
ATOM 720 C CA . GLY A 1 92 ? -10.634 2.165 5.763 1.00 86.69 92 GLY A CA 1
ATOM 721 C C . GLY A 1 92 ? -10.576 3.468 6.562 1.00 86.69 92 GLY A C 1
ATOM 722 O O . GLY A 1 92 ? -11.607 3.907 7.072 1.00 86.69 92 GLY A O 1
ATOM 723 N N . ALA A 1 93 ? -9.406 4.098 6.655 1.00 84.88 93 ALA A N 1
ATOM 724 C CA . ALA A 1 93 ? -9.247 5.422 7.244 1.00 84.88 93 ALA A CA 1
ATOM 725 C C . ALA A 1 93 ? -9.685 6.514 6.256 1.00 84.88 93 ALA A C 1
ATOM 727 O O . ALA A 1 93 ? -9.292 6.479 5.092 1.00 84.88 93 ALA A O 1
ATOM 728 N N . HIS A 1 94 ? -10.446 7.503 6.719 1.00 82.50 94 HIS A N 1
ATOM 729 C CA . HIS A 1 94 ? -10.631 8.791 6.046 1.00 82.50 94 HIS A CA 1
ATOM 730 C C . HIS A 1 94 ? -9.543 9.788 6.471 1.00 82.50 94 HIS A C 1
ATOM 732 O O . HIS A 1 94 ? -8.923 10.443 5.634 1.00 82.50 94 HIS A O 1
ATOM 738 N N . ASN A 1 95 ? -9.261 9.848 7.775 1.00 82.19 95 ASN A N 1
ATOM 739 C CA . ASN A 1 95 ? -8.131 10.558 8.356 1.00 82.19 95 ASN A CA 1
ATOM 740 C C . ASN A 1 95 ? -7.190 9.581 9.070 1.00 82.19 95 ASN A C 1
ATOM 742 O O . ASN A 1 95 ? -7.532 9.011 10.104 1.00 82.19 95 ASN A O 1
ATOM 746 N N . ILE A 1 96 ? -5.960 9.456 8.571 1.00 80.56 96 ILE A N 1
ATOM 747 C CA . ILE A 1 96 ? -4.984 8.488 9.093 1.00 80.56 96 ILE A CA 1
ATOM 748 C C . ILE A 1 96 ? -4.473 8.816 10.506 1.00 80.56 96 ILE A C 1
ATOM 750 O O . ILE A 1 96 ? -3.903 7.966 11.179 1.00 80.56 96 ILE A O 1
ATOM 754 N N . ARG A 1 97 ? -4.662 10.057 10.972 1.00 82.00 97 ARG A N 1
ATOM 755 C CA . ARG A 1 97 ? -4.256 10.515 12.311 1.00 82.00 97 ARG A CA 1
ATOM 756 C C . ARG A 1 97 ? -5.350 10.343 13.359 1.00 82.00 97 ARG A C 1
ATOM 758 O O . ARG A 1 97 ? -5.107 10.623 14.532 1.00 82.00 97 ARG A O 1
ATOM 765 N N . LYS A 1 98 ? -6.560 9.948 12.957 1.00 82.44 98 LYS A N 1
ATOM 766 C CA . LYS A 1 98 ? -7.690 9.737 13.863 1.00 82.44 98 LYS A CA 1
ATOM 767 C C . LYS A 1 98 ? -7.971 8.247 13.997 1.00 82.44 98 LYS A C 1
ATOM 769 O O . LYS A 1 98 ? -7.982 7.513 13.016 1.00 82.44 98 LYS A O 1
ATOM 774 N N . GLN A 1 99 ? -8.266 7.817 15.221 1.00 84.44 99 GLN A N 1
ATOM 775 C CA . GLN A 1 99 ? -8.773 6.471 15.459 1.00 84.44 99 GLN A CA 1
ATOM 776 C C . GLN A 1 99 ? -10.224 6.393 14.968 1.00 84.44 99 GLN A C 1
ATOM 778 O O . GLN A 1 99 ? -11.159 6.778 15.672 1.00 84.44 99 GLN A O 1
ATOM 783 N N . GLU A 1 100 ? -10.414 5.920 13.742 1.00 86.69 100 GLU A N 1
ATOM 784 C CA . GLU A 1 100 ? -11.735 5.707 13.156 1.00 86.69 100 GLU A CA 1
ATOM 785 C C . GLU A 1 100 ? -12.199 4.266 13.366 1.00 86.69 100 GLU A C 1
ATOM 787 O O . GLU A 1 100 ? -11.401 3.333 13.391 1.00 86.69 100 GLU A O 1
ATOM 792 N N . ARG A 1 101 ? -13.515 4.057 13.481 1.00 86.75 101 ARG A N 1
ATOM 793 C CA . ARG A 1 101 ? -14.082 2.704 13.641 1.00 86.75 101 ARG A CA 1
ATOM 794 C C . ARG A 1 101 ? -13.833 1.803 12.428 1.00 86.75 101 ARG A C 1
ATOM 796 O O . ARG A 1 101 ? -13.857 0.588 12.561 1.00 86.75 101 ARG A O 1
ATOM 803 N N . THR A 1 102 ? -13.654 2.402 11.257 1.00 86.50 102 THR A N 1
ATOM 804 C CA . THR A 1 102 ? -13.403 1.723 9.981 1.00 86.50 102 THR A CA 1
ATOM 805 C C . THR A 1 102 ? -11.920 1.467 9.727 1.00 86.50 102 THR A C 1
ATOM 807 O O . THR A 1 102 ? -11.598 0.681 8.836 1.00 86.50 102 THR A O 1
ATOM 810 N N . LEU A 1 103 ? -11.034 2.117 10.494 1.00 89.12 103 LEU A N 1
ATOM 811 C CA . LEU A 1 103 ? -9.590 1.989 10.361 1.00 89.12 103 LEU A CA 1
ATOM 812 C C . LEU A 1 103 ? -9.155 0.609 10.842 1.00 89.12 103 LEU A C 1
ATOM 814 O O . LEU A 1 103 ? -9.435 0.207 11.972 1.00 89.12 103 LEU A O 1
ATOM 818 N N . GLN A 1 104 ? -8.431 -0.100 9.985 1.00 89.44 104 GLN A N 1
ATOM 819 C CA . GLN A 1 104 ? -7.848 -1.394 10.303 1.00 89.44 104 GLN A CA 1
ATOM 820 C C . GLN A 1 104 ? -6.364 -1.380 9.990 1.00 89.44 104 GLN A C 1
ATOM 822 O O . GLN A 1 104 ? -5.974 -1.066 8.870 1.00 89.44 104 GLN A O 1
ATOM 827 N N . VAL A 1 105 ? -5.559 -1.744 10.985 1.00 90.69 105 VAL A N 1
ATOM 828 C CA . VAL A 1 105 ? -4.109 -1.894 10.867 1.00 90.69 105 VAL A CA 1
ATOM 829 C C . VAL A 1 105 ? -3.811 -3.378 10.709 1.00 90.69 105 VAL A C 1
ATOM 831 O O . VAL A 1 105 ? -4.096 -4.165 11.613 1.00 90.69 105 VAL A O 1
ATOM 834 N N . ILE A 1 106 ? -3.283 -3.767 9.554 1.00 92.00 106 ILE A N 1
ATOM 835 C CA . ILE A 1 106 ? -3.108 -5.165 9.169 1.00 92.00 106 ILE A CA 1
ATOM 836 C C . ILE A 1 106 ? -1.646 -5.392 8.763 1.00 92.00 106 ILE A C 1
ATOM 838 O O . ILE A 1 106 ? -1.164 -4.744 7.830 1.00 92.00 106 ILE A O 1
ATOM 842 N N . PRO A 1 107 ? -0.919 -6.300 9.439 1.00 92.75 107 PRO A N 1
ATOM 843 C CA . PRO A 1 107 ? 0.439 -6.655 9.047 1.00 92.75 107 PRO A CA 1
ATOM 844 C C . PRO A 1 107 ? 0.485 -7.314 7.668 1.00 92.75 107 PRO A C 1
ATOM 846 O O . PRO A 1 107 ? -0.427 -8.052 7.281 1.00 92.75 107 PRO A O 1
ATOM 849 N N . VAL A 1 108 ? 1.585 -7.114 6.949 1.00 92.81 108 VAL A N 1
ATOM 850 C CA . VAL A 1 108 ? 1.867 -7.852 5.714 1.00 92.81 108 VAL A CA 1
ATOM 851 C C . VAL A 1 108 ? 2.350 -9.261 6.066 1.00 92.81 108 VAL A C 1
ATOM 853 O O . VAL A 1 108 ? 3.294 -9.431 6.833 1.00 92.81 108 VAL A O 1
ATOM 856 N N . SER A 1 109 ? 1.718 -10.287 5.491 1.00 93.38 109 SER A N 1
ATOM 857 C CA . SER A 1 109 ? 2.144 -11.685 5.644 1.00 93.38 109 SER A CA 1
ATOM 858 C C . SER A 1 109 ? 3.152 -12.109 4.578 1.00 93.38 109 SER A C 1
ATOM 860 O O . SER A 1 109 ? 4.034 -12.924 4.848 1.00 93.38 109 SER A O 1
ATOM 862 N N . LYS A 1 110 ? 3.027 -11.574 3.357 1.00 92.75 110 LYS A N 1
ATOM 863 C CA . LYS A 1 110 ? 3.941 -11.878 2.253 1.00 92.75 110 LYS A CA 1
ATOM 864 C C . LYS A 1 110 ? 4.000 -10.741 1.240 1.00 92.75 110 LYS A C 1
ATOM 866 O O . LYS A 1 110 ? 2.970 -10.335 0.714 1.00 92.75 110 LYS A O 1
ATOM 871 N N . ALA A 1 111 ? 5.208 -10.313 0.897 1.00 92.62 111 ALA A N 1
ATOM 872 C CA . ALA A 1 111 ? 5.471 -9.440 -0.241 1.00 92.62 111 ALA A CA 1
ATOM 873 C C . ALA A 1 111 ? 5.773 -10.282 -1.494 1.00 92.62 111 ALA A C 1
ATOM 875 O O . ALA A 1 111 ? 6.570 -11.222 -1.442 1.00 92.62 111 ALA A O 1
ATOM 876 N N . ILE A 1 112 ? 5.104 -9.984 -2.608 1.00 92.12 112 ILE A N 1
ATOM 877 C CA . ILE A 1 112 ? 5.238 -10.694 -3.887 1.00 92.12 112 ILE A CA 1
ATOM 878 C C . ILE A 1 112 ? 5.555 -9.657 -4.974 1.00 92.12 112 ILE A C 1
ATOM 880 O O . ILE A 1 112 ? 4.631 -9.131 -5.605 1.00 92.12 112 ILE A O 1
ATOM 884 N N . PRO A 1 113 ? 6.838 -9.305 -5.165 1.00 90.50 113 PRO A N 1
ATOM 885 C CA . PRO A 1 113 ? 7.241 -8.364 -6.201 1.00 90.50 113 PRO A CA 1
ATOM 886 C C . PRO A 1 113 ? 7.114 -8.994 -7.588 1.00 90.50 113 PRO A C 1
ATOM 888 O O . PRO A 1 113 ? 7.107 -10.221 -7.742 1.00 90.50 113 PRO A O 1
ATOM 891 N N . HIS A 1 114 ? 7.053 -8.154 -8.617 1.00 85.25 114 HIS A N 1
ATOM 892 C CA . HIS A 1 114 ? 7.128 -8.627 -9.991 1.00 85.25 114 HIS A CA 1
ATOM 893 C C . HIS A 1 114 ? 8.454 -9.356 -10.253 1.00 85.25 114 HIS A C 1
ATOM 895 O O . HIS A 1 114 ? 9.526 -8.848 -9.928 1.00 85.25 114 HIS A O 1
ATOM 901 N N . LEU A 1 115 ? 8.397 -10.524 -10.904 1.00 87.25 115 LEU A N 1
ATOM 902 C CA . LEU A 1 115 ? 9.577 -11.370 -11.162 1.00 87.25 115 LEU A CA 1
ATOM 903 C C . LEU A 1 115 ? 10.686 -10.647 -11.939 1.00 87.25 115 LEU A C 1
ATOM 905 O O . LEU A 1 115 ? 11.863 -10.916 -11.734 1.00 87.25 115 LEU A O 1
ATOM 909 N N . ASN A 1 116 ? 10.298 -9.712 -12.806 1.00 86.25 116 ASN A N 1
ATOM 910 C CA . ASN A 1 116 ? 11.213 -8.932 -13.640 1.00 86.25 116 ASN A CA 1
ATOM 911 C C . ASN A 1 116 ? 11.462 -7.513 -13.098 1.00 86.25 116 ASN A C 1
ATOM 913 O O . ASN A 1 116 ? 11.775 -6.616 -13.883 1.00 86.25 116 ASN A O 1
ATOM 917 N N . TYR A 1 117 ? 11.247 -7.269 -11.801 1.00 85.06 117 TYR A N 1
ATOM 918 C CA . TYR A 1 117 ? 11.550 -5.970 -11.200 1.00 85.06 117 TYR A CA 1
ATOM 919 C C . TYR A 1 117 ? 13.041 -5.635 -11.340 1.00 85.06 117 TYR A C 1
ATOM 921 O O . TYR A 1 117 ? 13.909 -6.450 -11.023 1.00 85.06 117 TYR A O 1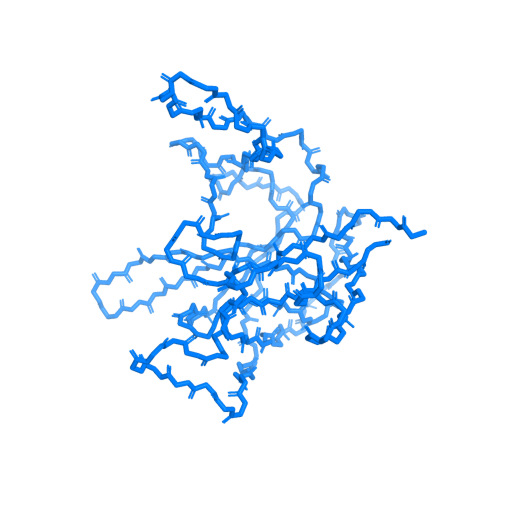
ATOM 929 N N . ASN A 1 118 ? 13.341 -4.423 -11.806 1.00 83.50 118 ASN A N 1
ATOM 930 C CA . ASN A 1 118 ? 14.702 -3.915 -11.934 1.00 83.50 118 ASN A CA 1
ATOM 931 C C . ASN A 1 118 ? 14.880 -2.673 -11.057 1.00 83.50 118 ASN A C 1
ATOM 933 O O . ASN A 1 118 ? 14.374 -1.606 -11.392 1.00 83.50 118 ASN A O 1
ATOM 937 N N . ALA A 1 119 ? 15.653 -2.795 -9.977 1.00 84.31 119 ALA A N 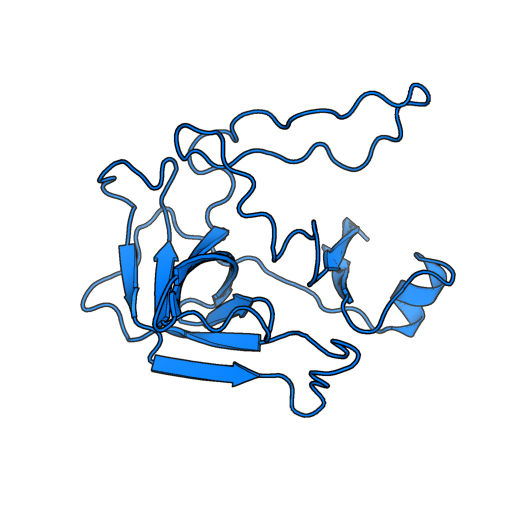1
ATOM 938 C CA . ALA A 1 119 ? 15.874 -1.708 -9.022 1.00 84.31 119 ALA A CA 1
ATOM 939 C C . ALA A 1 119 ? 16.648 -0.505 -9.596 1.00 84.31 119 ALA A C 1
ATOM 9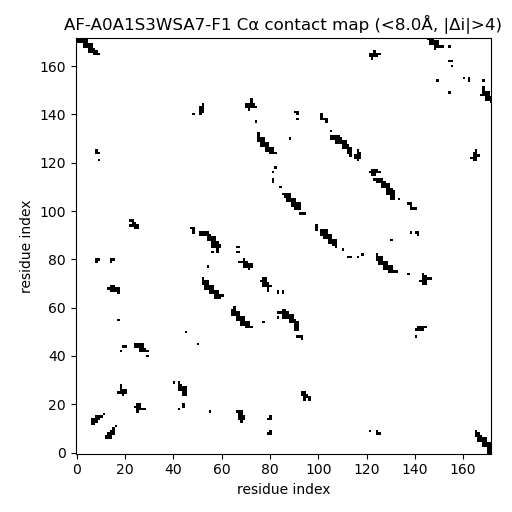41 O O . ALA A 1 119 ? 16.521 0.600 -9.080 1.00 84.31 119 ALA A O 1
ATOM 942 N N . HIS A 1 120 ? 17.436 -0.686 -10.662 1.00 83.25 120 HIS A N 1
ATOM 943 C CA . HIS A 1 120 ? 18.192 0.409 -11.279 1.00 83.25 120 HIS A CA 1
ATOM 944 C C . HIS A 1 120 ? 17.320 1.268 -12.192 1.00 83.25 120 HIS A C 1
ATOM 946 O O . HIS A 1 120 ? 17.418 2.492 -12.175 1.00 83.25 120 HIS A O 1
ATOM 952 N N . SER A 1 121 ? 16.479 0.633 -13.011 1.00 81.75 121 SER A N 1
ATOM 953 C CA . SER A 1 121 ? 15.602 1.335 -13.955 1.00 81.75 121 SER A CA 1
ATOM 954 C C . SER A 1 121 ? 14.189 1.566 -13.415 1.00 81.75 121 SER A C 1
ATOM 956 O O . SER A 1 121 ? 13.372 2.158 -14.119 1.00 81.75 121 SER A O 1
ATOM 958 N N . LEU A 1 122 ? 13.889 1.036 -12.224 1.00 77.69 122 LEU A N 1
ATOM 959 C CA . LEU A 1 122 ? 12.550 0.886 -11.644 1.00 77.69 122 LEU A CA 1
ATOM 960 C C . LEU A 1 122 ? 11.567 0.148 -12.563 1.00 77.69 122 LEU A C 1
ATOM 962 O O . LEU A 1 122 ? 10.364 0.271 -12.404 1.00 77.69 122 LEU A O 1
ATOM 966 N N . ALA A 1 123 ? 12.040 -0.624 -13.547 1.00 80.12 123 ALA A N 1
ATOM 967 C CA . ALA A 1 123 ? 11.133 -1.322 -14.458 1.00 80.12 123 ALA A CA 1
ATOM 968 C C . ALA A 1 123 ? 10.369 -2.421 -13.710 1.00 80.12 123 ALA A C 1
ATOM 970 O O . ALA A 1 123 ? 10.951 -3.122 -12.883 1.00 80.12 123 ALA A O 1
ATOM 971 N N . ASN A 1 124 ? 9.089 -2.592 -14.042 1.00 78.00 124 ASN A N 1
ATOM 972 C CA . ASN A 1 124 ? 8.164 -3.514 -13.386 1.00 78.00 124 ASN A CA 1
ATOM 973 C C . ASN A 1 124 ? 8.063 -3.291 -11.872 1.00 78.00 124 ASN A C 1
ATOM 975 O O . ASN A 1 124 ? 8.034 -4.239 -11.089 1.00 78.00 124 ASN A O 1
ATOM 979 N N . ASP A 1 125 ? 8.037 -2.029 -11.459 1.00 82.06 125 ASP A N 1
ATOM 980 C CA . ASP A 1 125 ? 7.904 -1.611 -10.068 1.00 82.06 125 ASP A CA 1
ATOM 981 C C . ASP A 1 125 ? 6.459 -1.779 -9.569 1.00 82.06 125 ASP A C 1
ATOM 983 O O . ASP A 1 125 ? 5.733 -0.823 -9.315 1.00 82.06 125 ASP A O 1
ATOM 987 N N . ILE A 1 126 ? 6.027 -3.034 -9.479 1.00 83.25 126 ILE A N 1
ATOM 988 C CA . ILE A 1 126 ? 4.687 -3.464 -9.079 1.00 83.25 126 ILE A CA 1
ATOM 989 C C . ILE A 1 126 ? 4.808 -4.663 -8.140 1.00 83.25 126 ILE A C 1
ATOM 991 O O . ILE A 1 126 ? 5.548 -5.609 -8.406 1.00 83.25 126 ILE A O 1
ATOM 995 N N . MET A 1 127 ? 4.073 -4.628 -7.036 1.00 87.50 127 MET A N 1
ATOM 996 C CA . MET A 1 127 ? 4.102 -5.658 -6.010 1.00 87.50 127 MET A CA 1
ATOM 997 C C . MET A 1 127 ? 2.705 -5.927 -5.463 1.00 87.50 127 MET A C 1
ATOM 999 O O . MET A 1 127 ? 1.893 -5.020 -5.286 1.00 87.50 127 MET A O 1
ATOM 1003 N N . LEU A 1 128 ? 2.452 -7.196 -5.154 1.00 90.12 128 LEU A N 1
ATOM 1004 C CA . LEU A 1 128 ? 1.296 -7.625 -4.385 1.00 90.12 128 LEU A CA 1
ATOM 1005 C C . LEU A 1 128 ? 1.715 -7.911 -2.942 1.00 90.12 128 LEU A C 1
ATOM 1007 O O . LEU A 1 128 ? 2.592 -8.736 -2.687 1.00 90.12 128 LEU A O 1
ATOM 1011 N N . LEU A 1 129 ? 1.054 -7.258 -1.995 1.00 92.25 129 LEU A N 1
ATOM 1012 C CA . LEU A 1 129 ? 1.170 -7.531 -0.571 1.00 92.25 129 LEU A CA 1
ATOM 1013 C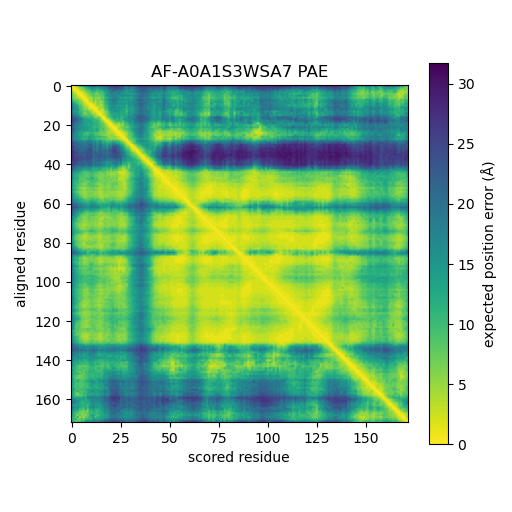 C . LEU A 1 129 ? 0.007 -8.418 -0.149 1.00 92.25 129 LEU A C 1
ATOM 1015 O O . LEU A 1 129 ? -1.146 -7.992 -0.190 1.00 92.25 129 LEU A O 1
ATOM 1019 N N . LYS A 1 130 ? 0.309 -9.645 0.274 1.00 92.12 130 LYS A N 1
ATOM 1020 C CA . LYS A 1 130 ? -0.654 -10.484 0.977 1.00 92.12 130 LYS A CA 1
ATOM 1021 C C . LYS A 1 130 ? -0.757 -9.998 2.416 1.00 92.12 130 LYS A C 1
ATOM 1023 O O . LYS A 1 130 ? 0.249 -9.930 3.126 1.00 92.12 130 LYS A O 1
ATOM 1028 N N . LEU A 1 131 ? -1.966 -9.690 2.852 1.00 92.50 131 LEU A N 1
ATOM 1029 C CA . LEU A 1 131 ? -2.253 -9.281 4.218 1.00 92.50 131 LEU A CA 1
ATOM 1030 C C . LEU A 1 131 ? -2.280 -10.505 5.141 1.00 92.50 131 LEU A C 1
ATOM 1032 O O . LEU A 1 131 ? -2.541 -11.631 4.708 1.00 92.50 131 LEU A O 1
ATOM 1036 N N . ALA A 1 132 ? -1.930 -10.320 6.410 1.00 91.19 132 ALA A N 1
ATOM 1037 C CA . ALA A 1 132 ? -2.240 -11.311 7.431 1.00 91.19 132 ALA A CA 1
ATOM 1038 C C . ALA A 1 132 ? -3.760 -11.379 7.616 1.00 91.19 132 ALA A C 1
ATOM 1040 O O . ALA A 1 132 ? -4.435 -10.357 7.496 1.00 91.19 132 ALA A O 1
ATOM 1041 N N . ASP A 1 133 ? -4.281 -12.571 7.909 1.00 80.62 133 ASP A N 1
ATOM 1042 C CA . ASP A 1 133 ? -5.70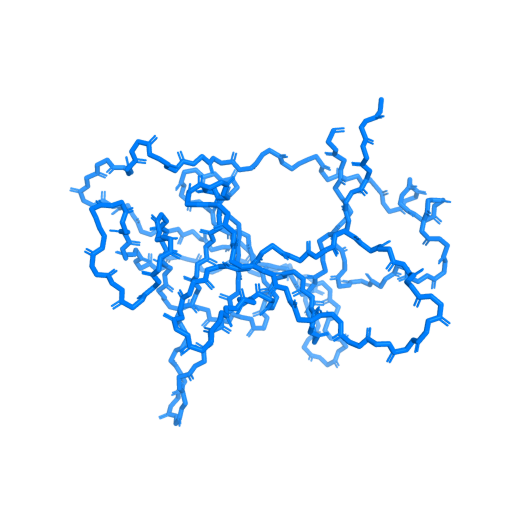2 -12.741 8.212 1.00 80.62 133 ASP A CA 1
ATOM 1043 C C . ASP A 1 133 ? -6.072 -11.815 9.383 1.00 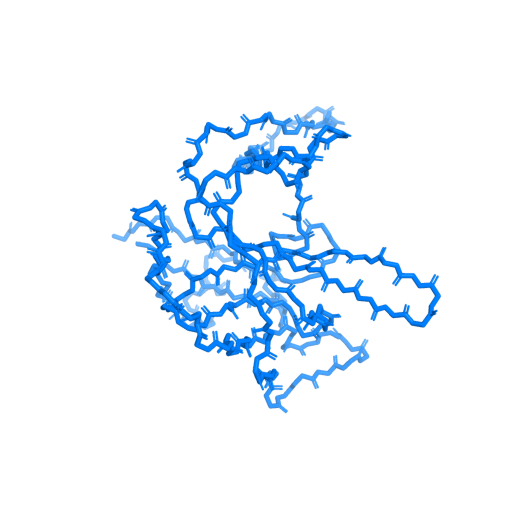80.62 133 ASP A C 1
ATOM 1045 O O . ASP A 1 133 ? -5.488 -11.946 10.474 1.00 80.62 133 ASP A O 1
ATOM 1049 N N . PRO A 1 134 ? -6.961 -10.826 9.184 1.00 66.88 134 PRO A N 1
ATOM 1050 C CA . PRO A 1 134 ? -7.429 -10.030 10.298 1.00 66.88 134 PRO A CA 1
ATOM 1051 C C . PRO A 1 134 ? -8.134 -10.972 11.277 1.00 66.88 134 PRO A C 1
ATOM 1053 O O . PRO A 1 134 ? -8.941 -11.810 10.894 1.00 66.88 134 PRO A O 1
ATOM 1056 N N . LYS A 1 135 ? -7.880 -10.832 12.583 1.00 61.69 135 LYS A N 1
ATOM 1057 C CA . LYS A 1 135 ? -8.557 -11.628 13.631 1.00 61.69 135 LYS A CA 1
ATOM 1058 C C . LYS A 1 135 ? -10.073 -11.319 13.755 1.00 61.69 135 LYS A C 1
ATOM 1060 O O . LYS A 1 135 ? -10.645 -11.473 14.831 1.00 61.69 135 LYS A O 1
ATOM 1065 N N . GLY A 1 136 ? -10.720 -10.838 12.692 1.00 63.12 136 GLY A N 1
ATOM 1066 C CA . GLY A 1 136 ? -12.102 -10.377 12.609 1.00 63.12 136 GLY A CA 1
ATOM 1067 C C . GLY A 1 136 ? -12.496 -10.033 11.165 1.00 63.12 136 GLY A C 1
ATOM 1068 O O . GLY A 1 136 ? -11.689 -10.129 10.248 1.00 63.12 136 GLY A O 1
ATOM 1069 N N . LYS A 1 137 ? -13.755 -9.633 10.951 1.00 64.69 137 LYS A N 1
ATOM 1070 C CA . LYS A 1 137 ? -14.235 -9.229 9.620 1.00 64.69 137 LYS A CA 1
ATOM 1071 C C . LYS A 1 137 ? -13.646 -7.877 9.219 1.00 64.69 137 LYS A C 1
ATOM 1073 O O . LYS A 1 137 ? -13.585 -6.969 10.047 1.00 64.69 137 LYS A O 1
ATOM 1078 N N . TYR A 1 138 ? -13.312 -7.734 7.938 1.00 72.06 138 TYR A N 1
ATOM 1079 C CA . TYR A 1 138 ? -13.065 -6.430 7.332 1.00 72.06 138 TYR A CA 1
ATOM 1080 C C . TYR A 1 138 ? -14.259 -5.495 7.571 1.00 72.06 138 TYR A C 1
ATOM 1082 O O . TYR A 1 138 ? -15.410 -5.925 7.518 1.00 72.06 138 TYR A O 1
ATOM 1090 N N . ALA A 1 139 ? -13.991 -4.217 7.840 1.00 72.50 139 ALA A N 1
ATOM 1091 C CA . ALA A 1 139 ? -15.027 -3.206 8.002 1.00 72.50 139 ALA A CA 1
ATOM 1092 C C . ALA A 1 139 ? -15.945 -3.142 6.767 1.00 72.50 139 ALA A C 1
ATOM 1094 O O . ALA A 1 139 ? -15.456 -3.104 5.640 1.00 72.50 139 ALA A O 1
ATOM 1095 N N . ASP A 1 140 ? -17.259 -3.005 6.988 1.00 70.81 140 ASP A N 1
ATOM 1096 C CA . ASP A 1 140 ? -18.303 -2.968 5.940 1.00 70.81 140 ASP A CA 1
ATOM 1097 C C . ASP A 1 140 ? -18.122 -1.843 4.899 1.00 70.81 140 ASP A C 1
ATOM 1099 O O . ASP A 1 140 ? -18.826 -1.772 3.893 1.00 70.81 140 ASP A O 1
ATOM 1103 N N . LYS A 1 141 ? -17.209 -0.907 5.173 1.00 70.25 141 LYS A N 1
ATOM 1104 C CA . LYS A 1 141 ? -16.861 0.220 4.305 1.00 70.25 141 LYS A CA 1
ATOM 1105 C C . LYS A 1 141 ? -15.694 -0.064 3.369 1.00 70.25 141 LYS A C 1
ATOM 1107 O O . LYS A 1 141 ? -15.437 0.777 2.519 1.00 70.25 141 LYS A O 1
ATOM 1112 N N . LEU A 1 142 ? -14.998 -1.191 3.505 1.00 74.38 142 LEU A N 1
ATOM 1113 C CA . LEU A 1 142 ? -13.971 -1.587 2.548 1.00 74.38 142 LEU A CA 1
ATOM 1114 C C . LEU A 1 142 ? -14.614 -2.174 1.300 1.00 74.38 142 LEU A C 1
ATOM 1116 O O . LEU A 1 142 ? -15.548 -2.969 1.375 1.00 74.38 142 LEU A O 1
ATOM 1120 N N . GLN A 1 143 ? -14.090 -1.785 0.146 1.00 77.06 143 GLN A N 1
ATOM 1121 C CA . GLN A 1 143 ? -14.476 -2.353 -1.136 1.00 77.06 143 GLN A CA 1
ATOM 1122 C C . GLN A 1 143 ? -13.211 -2.611 -1.931 1.00 77.06 143 GLN A C 1
ATOM 1124 O O . GLN A 1 143 ? -12.272 -1.819 -1.887 1.00 77.06 143 GLN A O 1
ATOM 1129 N N . GLN A 1 144 ? -13.194 -3.732 -2.637 1.00 76.81 144 GLN A N 1
ATOM 1130 C CA . GLN A 1 144 ? -12.117 -4.055 -3.557 1.00 76.81 144 GLN A CA 1
ATOM 1131 C C . GLN A 1 144 ? -12.300 -3.222 -4.824 1.00 76.81 144 GLN A C 1
ATOM 1133 O O . GLN A 1 144 ? -13.428 -3.030 -5.285 1.00 76.81 144 GLN A O 1
ATOM 1138 N N . VAL A 1 145 ? -11.202 -2.755 -5.408 1.00 75.06 145 VAL A N 1
ATOM 1139 C CA . VAL A 1 145 ? -11.245 -2.217 -6.766 1.00 75.06 145 VAL A CA 1
ATOM 1140 C C . VAL A 1 145 ? -11.145 -3.373 -7.759 1.00 75.06 145 VAL A C 1
ATOM 1142 O O . VAL A 1 145 ? -10.258 -4.218 -7.653 1.00 75.06 145 VAL A O 1
ATOM 1145 N N . ASN A 1 146 ? -12.058 -3.421 -8.730 1.00 71.69 146 ASN A N 1
ATOM 1146 C CA . ASN A 1 146 ? -11.923 -4.340 -9.853 1.00 71.69 146 ASN A CA 1
ATOM 1147 C C . ASN A 1 146 ? -11.020 -3.688 -10.905 1.00 71.69 146 ASN A C 1
ATOM 1149 O O . ASN A 1 146 ? -11.373 -2.648 -11.460 1.00 71.69 146 ASN A O 1
ATOM 1153 N N . LEU A 1 147 ? -9.848 -4.273 -11.145 1.00 68.06 147 LEU A N 1
ATOM 1154 C CA . LEU A 1 147 ? -8.886 -3.776 -12.124 1.00 68.06 147 LEU A CA 1
ATOM 1155 C C . LEU A 1 147 ? -8.833 -4.731 -13.312 1.00 68.06 147 LEU A C 1
ATOM 1157 O O . LEU A 1 147 ? -8.333 -5.850 -13.192 1.00 68.06 147 LEU A O 1
ATOM 1161 N N . THR A 1 148 ? -9.289 -4.269 -14.475 1.00 68.88 148 THR A N 1
ATOM 1162 C CA . THR A 1 148 ? -9.064 -4.990 -15.733 1.00 68.88 148 THR A CA 1
ATOM 1163 C C . THR A 1 148 ? -7.726 -4.546 -16.297 1.00 68.88 148 THR A C 1
ATOM 1165 O O . THR A 1 148 ? -7.626 -3.447 -16.837 1.00 68.88 148 THR A O 1
ATOM 1168 N N . VAL A 1 149 ? -6.684 -5.363 -16.149 1.00 65.81 149 VAL A N 1
ATOM 1169 C CA . VAL A 1 149 ? -5.374 -5.070 -16.748 1.00 65.81 149 VAL A CA 1
ATOM 1170 C C . VAL A 1 149 ? -5.477 -5.259 -18.258 1.00 65.81 149 VAL A C 1
ATOM 1172 O O . VAL A 1 149 ? -5.857 -6.332 -18.722 1.00 65.81 149 VAL A O 1
ATOM 1175 N N . LEU A 1 150 ? -5.162 -4.210 -19.012 1.00 64.44 150 LEU A N 1
ATOM 1176 C CA . LEU A 1 150 ? -5.175 -4.241 -20.472 1.00 64.44 150 LEU A CA 1
ATOM 1177 C C . LEU A 1 150 ? -3.790 -4.558 -21.026 1.00 64.44 150 LEU A C 1
ATOM 1179 O O . LEU A 1 150 ? -2.769 -4.279 -20.392 1.00 64.44 150 LEU A O 1
ATOM 1183 N N . GLU A 1 151 ? -3.754 -5.120 -22.233 1.00 65.00 151 GLU A N 1
ATOM 1184 C CA . GLU A 1 151 ? -2.492 -5.405 -22.905 1.00 65.00 151 GLU A CA 1
ATOM 1185 C C . GLU A 1 151 ? -1.751 -4.122 -23.297 1.00 65.00 151 GLU A C 1
ATOM 1187 O O . GLU A 1 151 ? -2.343 -3.123 -23.718 1.00 65.00 151 GLU A O 1
ATOM 1192 N N . GLU A 1 152 ? -0.418 -4.178 -23.258 1.00 62.06 152 GLU A N 1
ATOM 1193 C CA . GLU A 1 152 ? 0.445 -3.049 -23.620 1.00 62.06 152 GLU A CA 1
ATOM 1194 C C . GLU A 1 152 ? 0.158 -2.500 -25.024 1.00 62.06 152 GLU A C 1
ATOM 1196 O O . GLU A 1 152 ? 0.297 -1.301 -25.248 1.00 62.06 152 GLU A O 1
ATOM 1201 N N . LYS A 1 153 ? -0.272 -3.345 -25.973 1.00 64.94 153 LYS A N 1
ATOM 1202 C CA . LYS A 1 153 ? -0.610 -2.922 -27.341 1.00 64.94 153 LYS A CA 1
ATOM 1203 C C . LYS A 1 153 ? -1.839 -2.010 -27.377 1.00 64.94 153 LYS A C 1
ATOM 1205 O O . LYS A 1 153 ? -1.845 -1.018 -28.107 1.00 64.94 153 LYS A O 1
ATOM 1210 N N . GLU A 1 154 ? -2.858 -2.330 -26.584 1.00 65.88 154 GLU A N 1
ATOM 1211 C CA . GLU A 1 154 ? -4.072 -1.522 -26.449 1.00 65.88 154 GLU A CA 1
ATOM 1212 C C . GLU A 1 154 ? -3.724 -0.178 -25.797 1.00 65.88 154 GLU A C 1
ATOM 1214 O O . GLU A 1 154 ? -4.052 0.893 -26.311 1.00 65.88 154 GLU A O 1
ATOM 1219 N N . CYS A 1 155 ? -2.899 -0.217 -24.757 1.00 62.75 155 CYS A N 1
ATOM 1220 C CA . CYS A 1 155 ? -2.469 0.968 -24.022 1.00 62.75 155 CYS A CA 1
ATOM 1221 C C . CYS A 1 155 ? -1.484 1.844 -24.793 1.00 62.75 155 CYS A C 1
ATOM 1223 O O . CYS A 1 155 ? -1.564 3.065 -24.712 1.00 62.75 155 CYS A O 1
ATOM 1225 N N . GLY A 1 156 ? -0.596 1.260 -25.595 1.00 58.97 156 GLY A N 1
ATOM 1226 C CA . GLY A 1 156 ? 0.336 1.984 -26.456 1.00 58.97 156 GLY A CA 1
ATOM 1227 C C . GLY A 1 156 ? -0.365 2.748 -27.581 1.00 58.97 156 GLY A C 1
ATOM 1228 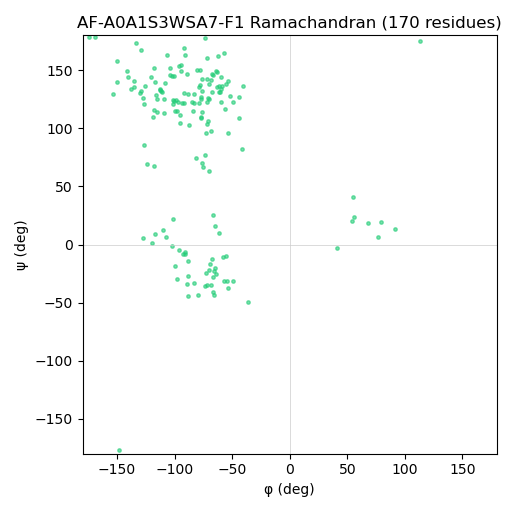O O . GLY A 1 156 ? 0.132 3.790 -28.011 1.00 58.97 156 GLY A O 1
ATOM 1229 N N . SER A 1 157 ? -1.540 2.274 -28.018 1.00 64.12 157 SER A N 1
ATOM 1230 C CA . SER A 1 157 ? -2.384 2.985 -28.987 1.00 64.12 157 SER A CA 1
ATOM 1231 C C . SER A 1 157 ? -3.087 4.203 -28.372 1.00 64.12 157 SER A C 1
ATOM 1233 O O . SER A 1 157 ? -3.181 5.247 -29.017 1.00 64.12 157 SER A O 1
ATOM 1235 N N . HIS A 1 158 ? -3.497 4.103 -27.102 1.00 60.72 158 HIS A N 1
ATOM 1236 C CA . HIS A 1 158 ? -4.149 5.182 -26.353 1.00 60.72 158 HIS A CA 1
ATOM 1237 C C . HIS A 1 158 ? -3.165 6.187 -25.739 1.00 60.72 158 HIS A C 1
ATOM 1239 O O . HIS A 1 158 ? -3.456 7.378 -25.642 1.00 60.72 158 HIS A O 1
ATOM 1245 N N . PHE A 1 159 ? -1.983 5.726 -25.342 1.00 58.00 159 PHE A N 1
ATOM 1246 C CA . PHE A 1 159 ? -0.975 6.493 -24.627 1.00 58.00 159 PHE A CA 1
ATOM 1247 C C . PHE A 1 159 ? 0.351 6.472 -25.396 1.00 58.00 159 PHE A C 1
ATOM 1249 O O . PHE A 1 159 ? 1.323 5.843 -24.977 1.00 58.00 159 PHE A O 1
ATOM 1256 N N . GLN A 1 160 ? 0.380 7.153 -26.544 1.00 57.94 160 GLN A N 1
ATOM 1257 C CA . GLN A 1 160 ? 1.554 7.276 -27.423 1.00 57.94 160 GLN A CA 1
ATOM 1258 C C . GLN A 1 160 ? 2.870 7.484 -26.649 1.00 57.94 160 GLN A C 1
ATOM 1260 O O . GLN A 1 160 ? 2.889 8.314 -25.747 1.00 57.94 160 GLN A O 1
ATOM 1265 N N . LYS A 1 161 ? 3.955 6.781 -27.041 1.00 55.03 161 LYS A N 1
ATOM 1266 C CA . LYS A 1 161 ? 5.403 6.904 -26.673 1.00 55.03 161 LYS A CA 1
ATOM 1267 C C . LYS A 1 161 ? 5.808 7.191 -25.206 1.00 55.03 161 LYS A C 1
ATOM 1269 O O . LYS A 1 161 ? 6.997 7.195 -24.904 1.00 55.03 161 LYS A O 1
ATOM 1274 N N . HIS A 1 162 ? 4.869 7.384 -24.290 1.00 54.22 162 HIS A N 1
ATOM 1275 C CA . HIS A 1 162 ? 5.073 7.783 -22.898 1.00 54.22 162 HIS A CA 1
ATOM 1276 C C . HIS A 1 162 ? 4.603 6.707 -21.913 1.00 54.22 162 HIS A C 1
ATOM 1278 O O . HIS A 1 162 ? 4.547 6.964 -20.710 1.00 54.22 162 HIS A O 1
ATOM 1284 N N . TYR A 1 163 ? 4.261 5.513 -22.408 1.00 53.78 163 TYR A N 1
ATOM 1285 C CA . TYR A 1 163 ? 4.053 4.346 -21.563 1.00 53.78 163 TYR A CA 1
ATOM 1286 C C . TYR A 1 163 ? 5.413 3.793 -21.136 1.00 53.78 163 TYR A C 1
ATOM 1288 O O . TYR A 1 163 ? 6.190 3.310 -21.958 1.00 53.78 163 TYR A O 1
ATOM 1296 N N . LYS A 1 164 ? 5.737 3.955 -19.855 1.00 58.81 164 LYS A N 1
ATOM 1297 C CA . LYS A 1 164 ? 6.965 3.425 -19.253 1.00 58.81 164 LYS A CA 1
ATOM 1298 C C . LYS A 1 164 ? 6.644 2.088 -18.585 1.00 58.81 164 LYS A C 1
ATOM 1300 O O . LYS A 1 164 ? 5.538 1.919 -18.087 1.00 58.81 164 LYS A O 1
ATOM 1305 N N . ALA A 1 165 ? 7.635 1.204 -18.456 1.00 56.03 165 ALA A N 1
ATOM 1306 C CA . ALA A 1 165 ? 7.531 -0.094 -17.764 1.00 56.03 165 ALA A CA 1
ATOM 1307 C C . ALA A 1 165 ? 7.190 -0.012 -16.251 1.00 56.03 165 ALA A C 1
ATOM 1309 O O . ALA A 1 165 ? 7.290 -1.002 -15.537 1.00 56.03 165 ALA A O 1
ATOM 1310 N N . ILE A 1 166 ? 6.833 1.173 -15.754 1.00 52.31 166 ILE A N 1
ATOM 1311 C CA . ILE A 1 166 ? 6.397 1.484 -14.381 1.00 52.31 166 ILE A CA 1
ATOM 1312 C C . ILE A 1 166 ? 4.890 1.770 -14.316 1.00 52.31 166 ILE A C 1
ATOM 1314 O O . ILE A 1 166 ? 4.376 2.260 -13.317 1.00 52.31 166 ILE A O 1
ATOM 1318 N N . GLN A 1 167 ? 4.176 1.571 -15.423 1.00 59.66 167 GLN A N 1
ATOM 1319 C CA . GLN A 1 167 ? 2.751 1.846 -15.532 1.00 59.66 167 GLN A CA 1
ATOM 1320 C C . GLN A 1 167 ? 1.999 0.526 -15.704 1.00 59.66 167 GLN A C 1
ATOM 1322 O O . GLN A 1 167 ? 2.393 -0.334 -16.485 1.00 59.66 167 GLN A O 1
ATOM 1327 N N . LEU A 1 168 ? 0.916 0.381 -14.950 1.00 65.75 168 LEU A N 1
ATOM 1328 C CA . LEU A 1 168 ? -0.160 -0.575 -15.141 1.00 65.75 168 LEU A CA 1
ATOM 1329 C C . LEU A 1 168 ? -1.283 0.145 -15.875 1.00 65.75 168 LEU A C 1
ATOM 1331 O O . LEU A 1 168 ? -1.804 1.163 -15.414 1.00 65.75 168 LEU A O 1
ATOM 1335 N N . CYS A 1 169 ? -1.669 -0.387 -17.021 1.00 63.59 169 CYS A N 1
ATOM 1336 C CA . CYS A 1 169 ? -2.801 0.114 -17.765 1.00 63.59 169 CYS A CA 1
ATOM 1337 C C . CYS A 1 169 ? -4.048 -0.666 -17.376 1.00 63.59 169 CYS A C 1
ATOM 1339 O O . CYS A 1 169 ? -4.084 -1.892 -17.496 1.00 63.59 169 CYS A O 1
ATOM 1341 N N . THR A 1 170 ? -5.060 0.048 -16.896 1.00 58.84 170 THR A N 1
ATOM 1342 C CA . THR A 1 170 ? -6.299 -0.568 -16.432 1.00 58.84 170 THR A CA 1
ATOM 1343 C C . THR A 1 170 ? -7.502 0.038 -17.142 1.00 58.84 170 THR A C 1
ATOM 1345 O O . THR A 1 170 ? -7.569 1.252 -17.342 1.00 58.84 170 THR A O 1
ATOM 1348 N N . GLY A 1 171 ? -8.434 -0.811 -17.566 1.00 53.25 171 GLY A N 1
ATOM 1349 C CA . GLY A 1 171 ? -9.734 -0.419 -18.103 1.00 53.25 171 GLY A CA 1
ATOM 1350 C C . GLY A 1 171 ? -10.829 -0.576 -17.049 1.00 53.25 171 GLY A C 1
ATOM 1351 O O . GLY A 1 171 ? -10.776 -1.504 -16.236 1.00 53.25 171 GLY A O 1
ATOM 1352 N N . THR A 1 172 ? -11.814 0.324 -17.082 1.00 48.50 172 THR A N 1
ATOM 1353 C CA . THR A 1 172 ? -13.077 0.200 -16.332 1.00 48.50 172 THR A CA 1
ATOM 1354 C C . THR A 1 172 ? -14.252 -0.041 -17.270 1.00 48.50 172 THR A C 1
ATOM 1356 O O . THR A 1 172 ? -14.210 0.434 -18.434 1.00 48.50 172 THR A O 1
#

Mean predicted aligned error: 10.72 Å

Solvent-accessible surface area (backbone atoms only — not comparable to full-atom values): 9850 Å² total; per-residue (Å²): 134,52,71,75,43,77,47,29,38,54,97,89,20,65,29,45,45,62,48,48,50,101,79,35,30,48,38,42,70,74,75,91,68,84,65,96,74,82,73,85,79,78,59,48,75,43,64,82,68,72,62,27,25,48,27,42,25,46,24,78,52,100,90,46,78,50,69,28,17,28,34,26,59,39,100,52,32,32,40,32,27,44,88,56,72,52,54,34,38,36,34,44,56,50,37,75,80,52,95,46,95,45,43,42,82,39,48,53,66,43,83,46,60,40,93,72,48,34,88,87,78,44,29,40,30,36,20,40,34,31,44,43,84,62,99,60,80,78,47,92,68,53,43,62,48,86,74,43,76,53,57,68,72,64,45,46,71,76,39,64,98,70,74,51,64,30,53,48,45,28,44,84

Sequence (172 aa):
MGPLTKIQSGPGSFLELSNRTSQGYWVDAHTEQKLYSGETIWGHEARSHSHPYMAYLEISDQDSQHFCGGFLVREDFVLTATHCNGITVILGAHNIRKQERTLQVIPVSKAIPHLNYNAHSLANDIMLLKLADPKGKYADKLQQVNLTVLEEKECGSHFQKHYKAIQLCTGT